Protein AF-A0A7D9J6R2-F1 (afdb_monomer_lite)

Secondary structure (DSSP, 8-state):
---TTTTTS-SS--SEEEEEEB-TTS-PPEEEEEEPPTTSGGGSPPSSSSPPP---TTSS-HHHHTTTTTEETTEEB-

Sequence (78 aa):
MRGDYDALQTWPFQKTITMMLLDQGNGDHMIDAFNSDPQSSSFQRPKSDMNIASGSPLFMPLGSLNNRQYIKDDVSSA

Foldseek 3Di:
DADPCLVVDDPQDWDKDKDWWDFPVPDDIQIDIDTDDRPDQQRGRDPDPHTPDDDDPPSDDPVVCVVTRCADPNDGDD

Organism: Paramuricea clavata (NCBI:txid317549)

Structure (mmCIF, N/CA/C/O backbone):
data_AF-A0A7D9J6R2-F1
#
_entry.id   AF-A0A7D9J6R2-F1
#
loop_
_atom_site.group_PDB
_atom_site.id
_atom_site.type_symbol
_atom_site.label_atom_id
_atom_site.label_alt_id
_atom_site.label_comp_id
_atom_site.label_asym_id
_atom_site.label_entity_id
_atom_site.label_seq_id
_atom_site.pdbx_PDB_ins_code
_atom_site.Cartn_x
_atom_site.Cartn_y
_atom_site.Cartn_z
_atom_site.occupancy
_atom_site.B_iso_or_equiv
_atom_site.auth_seq_id
_atom_site.auth_comp_id
_atom_site.auth_asym_id
_atom_site.auth_atom_id
_atom_site.pdbx_PDB_model_num
ATOM 1 N N . MET A 1 1 ? 3.082 -8.063 -7.036 1.00 91.31 1 MET A N 1
ATOM 2 C CA . MET A 1 1 ? 2.716 -9.404 -7.545 1.00 91.31 1 MET A CA 1
ATOM 3 C C . MET A 1 1 ? 3.180 -9.488 -8.981 1.00 91.31 1 MET A C 1
ATOM 5 O O . MET A 1 1 ? 3.327 -8.430 -9.585 1.00 91.31 1 MET A O 1
ATOM 9 N N . ARG A 1 2 ? 3.418 -10.691 -9.505 1.00 95.00 2 ARG A N 1
ATOM 10 C CA . ARG A 1 2 ? 3.671 -10.872 -10.937 1.00 95.00 2 ARG A CA 1
ATOM 11 C C . ARG A 1 2 ? 2.381 -10.633 -11.720 1.00 95.00 2 ARG A C 1
ATOM 13 O O . ARG A 1 2 ? 1.374 -11.266 -11.416 1.00 95.00 2 ARG A O 1
ATOM 20 N N . GLY A 1 3 ? 2.421 -9.734 -12.697 1.00 94.81 3 GLY A N 1
ATOM 21 C CA . GLY A 1 3 ? 1.316 -9.468 -13.616 1.00 94.81 3 GLY A CA 1
ATOM 22 C C . GLY A 1 3 ? 1.627 -9.903 -15.047 1.00 94.81 3 GLY A C 1
ATOM 23 O O . GLY A 1 3 ? 2.787 -9.943 -15.463 1.00 94.81 3 GLY A O 1
ATOM 24 N N . ASP A 1 4 ? 0.581 -10.166 -15.833 1.00 96.62 4 ASP A N 1
ATOM 25 C CA . ASP A 1 4 ? 0.702 -10.576 -17.245 1.00 96.62 4 ASP A CA 1
ATOM 26 C C . ASP A 1 4 ? 1.409 -9.520 -18.115 1.00 96.62 4 ASP A C 1
ATOM 28 O O . ASP A 1 4 ? 2.039 -9.840 -19.123 1.00 96.62 4 ASP A O 1
ATOM 32 N N . TYR A 1 5 ? 1.356 -8.253 -17.693 1.00 95.81 5 TYR A N 1
ATOM 33 C CA . TYR A 1 5 ? 1.922 -7.105 -18.402 1.00 95.81 5 TYR A CA 1
ATOM 34 C C . TYR A 1 5 ? 3.205 -6.552 -17.758 1.00 95.81 5 TYR A C 1
ATOM 36 O O . TYR A 1 5 ? 3.645 -5.458 -18.113 1.00 95.81 5 TYR A O 1
ATOM 44 N N . ASP A 1 6 ? 3.865 -7.303 -16.864 1.00 95.06 6 ASP A N 1
ATOM 45 C CA . ASP A 1 6 ? 5.102 -6.868 -16.184 1.00 95.06 6 ASP A CA 1
ATOM 46 C C . ASP A 1 6 ? 6.233 -6.487 -17.153 1.00 95.06 6 ASP A C 1
ATOM 48 O O . ASP A 1 6 ? 7.131 -5.727 -16.788 1.00 95.06 6 ASP A O 1
ATOM 52 N N . ALA A 1 7 ? 6.218 -7.033 -18.376 1.00 94.25 7 ALA A N 1
ATOM 53 C CA . ALA A 1 7 ? 7.183 -6.716 -19.429 1.00 94.25 7 ALA A CA 1
ATOM 54 C C . ALA A 1 7 ? 6.991 -5.314 -20.039 1.00 94.25 7 ALA A C 1
ATOM 56 O O . ALA A 1 7 ? 7.937 -4.776 -20.606 1.00 94.25 7 ALA A O 1
ATOM 57 N N . LEU A 1 8 ? 5.791 -4.733 -19.927 1.00 96.25 8 LEU A N 1
ATOM 58 C CA . LEU A 1 8 ? 5.467 -3.390 -20.423 1.00 96.25 8 LEU A CA 1
ATOM 59 C C . LEU A 1 8 ? 5.665 -2.306 -19.351 1.00 96.25 8 LEU A C 1
ATOM 61 O O . LEU A 1 8 ? 5.677 -1.118 -19.664 1.00 96.25 8 LEU A O 1
ATOM 65 N N . GLN A 1 9 ? 5.798 -2.706 -18.087 1.00 93.94 9 GLN A N 1
ATOM 66 C CA . GLN A 1 9 ? 5.929 -1.802 -16.951 1.00 93.94 9 GLN A CA 1
ATOM 67 C C . GLN A 1 9 ? 7.393 -1.409 -16.696 1.00 93.94 9 GLN A C 1
ATOM 69 O O . GLN A 1 9 ? 8.307 -2.224 -16.810 1.00 93.94 9 GLN A O 1
ATOM 74 N N . THR A 1 10 ? 7.618 -0.156 -16.295 1.00 95.69 10 THR A N 1
ATOM 75 C CA . THR A 1 10 ? 8.938 0.336 -15.873 1.00 95.69 10 THR A CA 1
ATOM 76 C C . THR A 1 10 ? 9.306 -0.182 -14.481 1.00 95.69 10 THR A C 1
ATOM 78 O O . THR A 1 10 ? 8.489 -0.126 -13.560 1.00 95.69 10 THR A O 1
ATOM 81 N N . TRP A 1 11 ? 10.558 -0.623 -14.319 1.00 96.25 11 TRP A N 1
ATOM 82 C CA . TRP A 1 11 ? 11.105 -1.144 -13.063 1.00 96.25 11 TRP A CA 1
ATOM 83 C C . TRP A 1 11 ? 12.403 -0.420 -12.650 1.00 96.25 11 TRP A C 1
ATOM 85 O O . TRP A 1 11 ? 13.166 -0.026 -13.533 1.00 96.25 11 TRP A O 1
ATOM 95 N N . PRO A 1 12 ? 12.688 -0.275 -11.339 1.00 96.56 12 PRO A N 1
ATOM 96 C CA . PRO A 1 12 ? 11.814 -0.621 -10.215 1.00 96.56 12 PRO A CA 1
ATOM 97 C C . PRO A 1 12 ? 10.554 0.252 -10.190 1.00 96.56 12 PRO A C 1
ATOM 99 O O . PRO A 1 12 ? 10.541 1.352 -10.748 1.00 96.56 12 PRO A O 1
ATOM 102 N N . PHE A 1 13 ? 9.487 -0.261 -9.579 1.00 96.31 13 PHE A N 1
ATOM 103 C CA . PHE A 1 13 ? 8.249 0.480 -9.380 1.00 96.31 13 PHE A CA 1
ATOM 104 C C . PHE A 1 13 ? 8.553 1.741 -8.566 1.00 96.31 13 PHE A C 1
ATOM 106 O O . PHE A 1 13 ? 9.148 1.659 -7.495 1.00 96.31 13 PHE A O 1
ATOM 113 N N . GLN A 1 14 ? 8.194 2.899 -9.119 1.00 95.81 14 GLN A N 1
ATOM 114 C CA . GLN A 1 14 ? 8.540 4.225 -8.600 1.00 95.81 14 GLN A CA 1
ATOM 115 C C . GLN A 1 14 ? 7.292 5.105 -8.554 1.00 95.81 14 GLN A C 1
ATOM 117 O O . GLN A 1 14 ? 7.080 5.963 -9.414 1.00 95.81 14 GLN A O 1
ATOM 122 N N . LYS A 1 15 ? 6.418 4.835 -7.585 1.00 95.38 15 LYS A N 1
ATOM 123 C CA . LYS A 1 15 ? 5.189 5.594 -7.329 1.00 95.38 15 LYS A CA 1
ATOM 124 C C . LYS A 1 15 ? 4.978 5.745 -5.824 1.00 95.38 15 LYS A C 1
ATOM 126 O O . LYS A 1 15 ? 5.451 4.932 -5.032 1.00 95.38 15 LYS A O 1
ATOM 131 N N . THR A 1 16 ? 4.235 6.774 -5.439 1.00 96.69 16 THR A N 1
ATOM 132 C CA . THR A 1 16 ? 3.718 6.890 -4.076 1.00 96.69 16 THR A CA 1
ATOM 133 C C . THR A 1 16 ? 2.628 5.846 -3.871 1.00 96.69 16 THR A C 1
ATOM 135 O O . THR A 1 16 ? 1.720 5.717 -4.693 1.00 96.69 16 THR A O 1
ATOM 138 N N . ILE A 1 17 ? 2.744 5.089 -2.789 1.00 95.62 17 ILE A N 1
ATOM 139 C CA . ILE A 1 17 ? 1.762 4.108 -2.350 1.00 95.62 17 ILE A CA 1
ATOM 140 C C . ILE A 1 17 ? 1.018 4.732 -1.182 1.00 95.62 17 ILE A C 1
ATOM 142 O O . ILE A 1 17 ? 1.634 5.089 -0.180 1.00 95.62 17 ILE A O 1
ATOM 146 N N . THR A 1 18 ? -0.297 4.850 -1.326 1.00 96.44 18 THR A N 1
ATOM 147 C CA . THR A 1 18 ? -1.191 5.350 -0.283 1.00 96.44 18 THR A CA 1
ATOM 148 C C . THR A 1 18 ? -2.022 4.188 0.235 1.00 96.44 18 THR A C 1
ATOM 150 O O . THR A 1 18 ? -2.671 3.495 -0.545 1.00 96.44 18 THR A O 1
ATOM 153 N N . MET A 1 19 ? -1.992 3.977 1.545 1.00 95.06 19 MET A N 1
ATOM 154 C CA . MET A 1 19 ? -2.843 3.037 2.262 1.00 95.06 19 MET A CA 1
ATOM 155 C C . MET A 1 19 ? -3.894 3.827 3.031 1.00 95.06 19 MET A C 1
ATOM 157 O O . MET A 1 19 ? -3.598 4.888 3.587 1.00 95.06 19 MET A O 1
ATOM 161 N N . MET A 1 20 ? -5.116 3.307 3.069 1.00 95.00 20 MET A N 1
ATOM 162 C CA . MET A 1 20 ? -6.228 3.942 3.756 1.00 95.00 20 MET A CA 1
ATOM 163 C C . MET A 1 20 ? -6.986 2.910 4.588 1.00 95.00 20 MET A C 1
ATOM 165 O O . MET A 1 20 ? -7.135 1.766 4.177 1.00 95.00 20 MET A O 1
ATOM 169 N N . LEU A 1 21 ? -7.445 3.317 5.769 1.00 93.81 21 LEU A N 1
ATOM 170 C CA . LEU A 1 21 ? -8.448 2.592 6.542 1.00 93.81 21 LEU A CA 1
ATOM 171 C C . LEU A 1 21 ? -9.685 3.476 6.619 1.00 93.81 21 LEU A C 1
ATOM 173 O O . LEU A 1 21 ? -9.634 4.587 7.159 1.00 93.81 21 LEU A O 1
ATOM 177 N N . LEU A 1 22 ? -10.774 2.987 6.036 1.00 93.94 22 LEU A N 1
ATOM 178 C CA . LEU A 1 22 ? -12.006 3.740 5.874 1.00 93.94 22 LEU A CA 1
ATOM 179 C C . LEU A 1 22 ? -12.799 3.748 7.179 1.00 93.94 22 LEU A C 1
ATOM 181 O O . LEU A 1 22 ? -13.053 2.709 7.789 1.00 93.94 22 LEU A O 1
ATOM 185 N N . ASP A 1 23 ? -13.228 4.940 7.576 1.00 92.19 23 ASP A N 1
ATOM 186 C CA . ASP A 1 23 ? -14.254 5.113 8.600 1.00 92.19 23 ASP A CA 1
ATOM 187 C C . ASP A 1 23 ? -15.629 4.899 7.952 1.00 92.19 23 ASP A C 1
ATOM 189 O O . ASP A 1 23 ? -16.014 5.596 7.012 1.00 92.19 23 ASP A O 1
ATOM 193 N N . GLN A 1 24 ? -16.370 3.913 8.452 1.00 91.62 24 GLN A N 1
ATOM 194 C CA . GLN A 1 24 ? -17.657 3.480 7.903 1.00 91.62 24 GLN A CA 1
ATOM 195 C C . GLN A 1 24 ? -18.840 4.337 8.390 1.00 91.62 24 GLN A C 1
ATOM 197 O O . GLN A 1 24 ? -19.989 4.084 8.024 1.00 91.62 24 GLN A O 1
ATOM 202 N N . GLY A 1 25 ? -18.572 5.343 9.225 1.00 89.56 25 GLY A N 1
ATOM 203 C CA . GLY A 1 25 ? -19.529 6.308 9.759 1.00 89.56 25 GLY A CA 1
ATOM 204 C C . GLY A 1 25 ? -19.447 7.680 9.084 1.00 89.56 25 GLY A C 1
ATOM 205 O O . GLY A 1 25 ? -19.985 8.642 9.630 1.00 89.56 25 GLY A O 1
ATOM 206 N N . ASN A 1 26 ? -18.789 7.777 7.920 1.00 82.94 26 ASN A N 1
ATOM 207 C CA . ASN A 1 26 ? -18.481 9.025 7.206 1.00 82.94 26 ASN A CA 1
ATOM 208 C C . ASN A 1 26 ? -17.562 9.988 7.986 1.00 82.94 26 ASN A C 1
ATOM 210 O O . ASN A 1 26 ? -17.588 11.197 7.750 1.00 82.94 26 ASN A O 1
ATOM 214 N N . GLY A 1 27 ? -16.773 9.475 8.932 1.00 86.88 27 GLY A N 1
ATOM 215 C CA . GLY A 1 27 ? -15.706 10.221 9.591 1.00 86.88 27 GLY A CA 1
ATOM 216 C C . GLY A 1 27 ? -14.423 10.293 8.759 1.00 86.88 27 GLY A C 1
ATOM 217 O 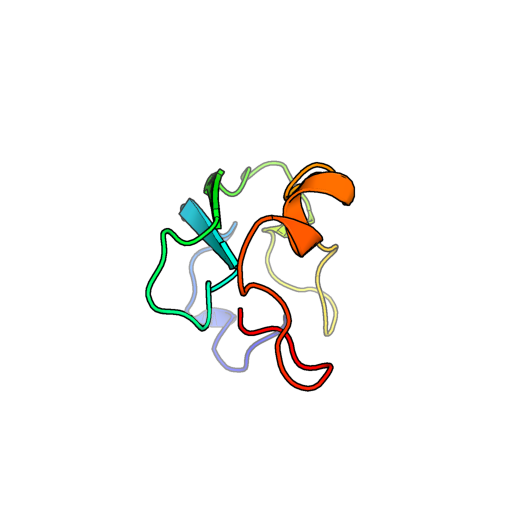O . GLY A 1 27 ? -14.352 9.815 7.626 1.00 86.88 27 GLY A O 1
ATOM 218 N N . ASP A 1 28 ? -13.380 10.875 9.352 1.00 90.31 28 ASP A N 1
ATOM 219 C CA . ASP A 1 28 ? -12.063 10.953 8.721 1.00 90.31 28 ASP A CA 1
ATOM 220 C C . ASP A 1 28 ? -11.450 9.559 8.581 1.00 90.31 28 ASP A C 1
ATOM 222 O O . ASP A 1 28 ? -11.445 8.768 9.524 1.00 90.31 28 ASP A O 1
ATOM 226 N N . HIS A 1 29 ? -10.906 9.273 7.405 1.00 93.19 29 HIS A N 1
ATOM 227 C CA . HIS A 1 29 ? -10.170 8.042 7.152 1.00 93.19 29 HIS A CA 1
ATOM 228 C C . HIS A 1 29 ? -8.746 8.157 7.692 1.00 93.19 29 HIS A C 1
ATOM 230 O O . HIS A 1 29 ? -8.135 9.229 7.632 1.00 93.19 29 HIS A O 1
ATOM 236 N N . MET A 1 30 ? -8.181 7.045 8.161 1.00 93.12 30 MET A N 1
ATOM 237 C CA . MET A 1 30 ? -6.741 7.002 8.385 1.00 93.12 30 MET A CA 1
ATOM 238 C C . MET A 1 30 ? -6.049 6.841 7.046 1.00 93.12 30 MET A C 1
ATOM 240 O O . MET A 1 30 ? -6.391 5.942 6.283 1.00 93.12 30 MET A O 1
ATOM 244 N N . ILE A 1 31 ? -5.057 7.682 6.786 1.00 94.56 31 ILE A N 1
ATOM 245 C CA . ILE A 1 31 ? -4.280 7.663 5.554 1.00 94.56 31 ILE A CA 1
ATOM 246 C C . ILE A 1 31 ? -2.806 7.638 5.933 1.00 94.56 31 ILE A C 1
ATOM 248 O O . ILE A 1 31 ? -2.363 8.430 6.762 1.00 94.56 31 ILE A O 1
ATOM 252 N N . ASP A 1 32 ? -2.047 6.762 5.289 1.00 95.00 32 ASP A N 1
ATOM 253 C CA . ASP A 1 32 ? -0.588 6.780 5.318 1.00 95.00 32 ASP A CA 1
ATOM 254 C C . ASP A 1 32 ? -0.074 6.616 3.892 1.00 95.00 32 ASP A C 1
ATOM 256 O O . ASP A 1 32 ? -0.657 5.890 3.084 1.00 95.00 32 ASP A O 1
ATOM 260 N N . ALA A 1 33 ? 1.006 7.311 3.566 1.00 96.19 33 ALA A N 1
ATOM 261 C CA . ALA A 1 33 ? 1.577 7.289 2.235 1.00 96.19 33 ALA A CA 1
ATOM 262 C C . ALA A 1 33 ? 3.095 7.236 2.311 1.00 96.19 33 ALA A C 1
ATOM 264 O O . ALA A 1 33 ? 3.733 7.978 3.056 1.00 96.19 33 ALA A O 1
ATOM 265 N N . PHE A 1 34 ? 3.683 6.389 1.478 1.00 94.88 34 PHE A N 1
ATOM 266 C CA . PHE A 1 34 ? 5.126 6.265 1.371 1.00 94.88 34 PHE A CA 1
ATOM 267 C C . PHE A 1 34 ? 5.546 6.145 -0.090 1.00 94.88 34 PHE A C 1
ATOM 269 O O . PHE A 1 34 ? 4.793 5.697 -0.955 1.00 94.88 34 PHE A O 1
ATOM 276 N N . ASN A 1 35 ? 6.773 6.560 -0.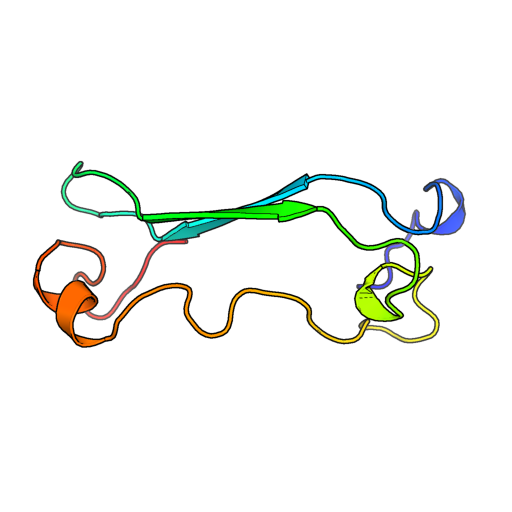383 1.00 95.50 35 ASN A N 1
ATOM 277 C CA . ASN A 1 35 ? 7.349 6.387 -1.709 1.00 95.50 35 ASN A CA 1
ATOM 278 C C . ASN A 1 35 ? 7.986 5.004 -1.816 1.00 95.50 35 ASN A C 1
ATOM 280 O O . ASN A 1 35 ? 8.685 4.564 -0.904 1.00 95.50 35 ASN A O 1
ATOM 284 N N . SER A 1 36 ? 7.773 4.330 -2.943 1.00 94.81 36 SER A N 1
ATOM 285 C CA . SER A 1 36 ? 8.495 3.101 -3.259 1.00 94.81 36 SER A CA 1
ATOM 286 C C . SER A 1 36 ? 9.998 3.383 -3.388 1.00 94.81 36 SER A C 1
ATOM 288 O O . SER A 1 36 ? 10.409 4.151 -4.262 1.00 94.81 36 SER A O 1
ATOM 290 N N . ASP A 1 37 ? 10.808 2.759 -2.536 1.00 94.94 37 ASP A N 1
ATOM 291 C CA . ASP A 1 37 ? 12.267 2.878 -2.564 1.00 94.94 37 ASP A CA 1
ATOM 292 C C . ASP A 1 37 ? 12.866 2.026 -3.703 1.00 94.94 37 ASP A C 1
ATOM 294 O O . ASP A 1 37 ? 12.781 0.796 -3.651 1.00 94.94 37 ASP A O 1
ATOM 298 N N . PRO A 1 38 ? 13.519 2.621 -4.717 1.00 94.62 38 PRO A N 1
ATOM 299 C CA . PRO A 1 38 ? 14.099 1.871 -5.828 1.00 94.62 38 PRO A CA 1
ATOM 300 C C . PRO A 1 38 ? 15.220 0.904 -5.416 1.00 94.62 38 PRO A C 1
ATOM 302 O O . PRO A 1 38 ? 15.565 0.036 -6.215 1.00 94.62 38 PRO A O 1
ATOM 305 N N . GLN A 1 39 ? 15.791 1.026 -4.212 1.00 96.12 39 GLN A N 1
ATOM 306 C CA . GLN A 1 39 ? 16.784 0.083 -3.682 1.00 96.12 39 GLN A CA 1
ATOM 307 C C . GLN A 1 39 ? 16.148 -1.124 -2.978 1.00 96.12 39 GLN A C 1
ATOM 309 O O . GLN A 1 39 ? 16.797 -2.159 -2.815 1.00 96.12 39 GLN A O 1
ATOM 314 N N . SER A 1 40 ? 14.873 -1.037 -2.593 1.00 95.50 40 SER A N 1
ATOM 315 C CA . SER A 1 40 ? 14.172 -2.141 -1.944 1.00 95.50 40 SER A CA 1
ATOM 316 C C . SER A 1 40 ? 13.813 -3.241 -2.945 1.00 95.50 40 SER A C 1
ATOM 318 O O . SER A 1 40 ? 13.337 -2.996 -4.059 1.00 95.50 40 SER A O 1
ATOM 320 N N . SER A 1 41 ? 13.997 -4.493 -2.525 1.00 95.19 41 SER A N 1
ATOM 321 C CA . SER A 1 41 ? 13.604 -5.679 -3.290 1.00 95.19 41 SER A CA 1
ATOM 322 C C . SER A 1 41 ? 12.085 -5.786 -3.477 1.00 95.19 41 SER A C 1
ATOM 324 O O . SER A 1 41 ? 11.637 -6.403 -4.444 1.00 95.19 41 SER A O 1
ATOM 326 N N . SER A 1 42 ? 11.292 -5.139 -2.617 1.00 96.81 42 SER A N 1
ATOM 327 C CA . SER A 1 42 ? 9.827 -5.100 -2.701 1.00 96.81 42 SER A CA 1
ATOM 328 C C . SER A 1 42 ? 9.308 -4.457 -3.987 1.00 96.81 42 SER A C 1
ATOM 330 O O . SER A 1 42 ? 8.241 -4.840 -4.470 1.00 96.81 42 SER A O 1
ATOM 332 N N . PHE A 1 43 ? 10.059 -3.521 -4.574 1.00 97.19 43 PHE A N 1
ATOM 333 C CA . PHE A 1 43 ? 9.633 -2.750 -5.749 1.00 97.19 43 PHE A CA 1
ATOM 334 C C . PHE A 1 43 ? 10.352 -3.150 -7.038 1.00 97.19 43 PHE A C 1
ATOM 336 O O . PHE A 1 43 ? 10.152 -2.526 -8.077 1.00 97.19 43 PHE A O 1
ATOM 343 N N . GLN A 1 44 ? 11.175 -4.197 -7.002 1.00 97.25 44 GLN A N 1
ATOM 344 C CA . GLN A 1 44 ? 11.815 -4.739 -8.200 1.00 97.25 44 GLN A CA 1
ATOM 345 C C . GLN A 1 44 ? 10.832 -5.560 -9.035 1.00 97.25 44 GLN A C 1
ATOM 347 O O . GLN A 1 44 ? 9.785 -5.997 -8.549 1.00 97.25 44 GLN A O 1
ATOM 352 N N . ARG A 1 45 ? 11.206 -5.829 -10.291 1.00 96.94 45 ARG A N 1
ATOM 353 C CA . ARG A 1 45 ? 10.430 -6.716 -11.162 1.00 96.94 45 ARG A CA 1
ATOM 354 C C . ARG A 1 45 ? 10.246 -8.099 -10.504 1.00 96.94 45 ARG A C 1
ATOM 356 O O . ARG A 1 45 ? 11.257 -8.710 -10.141 1.00 96.94 45 ARG A O 1
ATOM 363 N N . PRO A 1 46 ? 9.009 -8.619 -10.390 1.00 95.94 46 PRO A N 1
ATOM 364 C CA . PRO A 1 46 ? 8.731 -9.898 -9.748 1.00 95.94 46 PRO A CA 1
ATOM 365 C C . PRO A 1 46 ? 9.459 -11.078 -10.399 1.00 95.94 46 PRO A C 1
ATOM 367 O O . PRO A 1 46 ? 9.303 -11.369 -11.587 1.00 95.94 46 PRO A O 1
ATOM 370 N N . LYS A 1 47 ? 10.239 -11.808 -9.595 1.00 94.50 47 LYS A N 1
ATOM 371 C CA . LYS A 1 47 ? 10.902 -13.069 -9.991 1.00 94.50 47 LYS A CA 1
ATOM 372 C C . LYS A 1 47 ? 10.124 -14.317 -9.552 1.00 94.50 47 LYS A C 1
ATOM 374 O O . LYS A 1 47 ? 10.388 -15.405 -10.054 1.00 94.50 47 LYS A O 1
ATOM 379 N N . SER A 1 48 ? 9.132 -14.132 -8.691 1.00 93.69 48 SER A N 1
ATOM 380 C CA . SER A 1 48 ? 8.170 -15.109 -8.170 1.00 93.69 48 SER A CA 1
ATOM 381 C C . SER A 1 48 ? 6.757 -14.525 -8.264 1.00 93.69 48 SER A C 1
ATOM 383 O O . SER A 1 48 ? 6.594 -13.386 -8.700 1.00 93.69 48 SER A O 1
ATOM 385 N N . ASP A 1 49 ? 5.742 -15.275 -7.838 1.00 94.75 49 ASP A N 1
ATOM 386 C CA . ASP A 1 49 ? 4.341 -14.822 -7.871 1.00 94.75 49 ASP A CA 1
ATOM 387 C C . ASP A 1 49 ? 4.111 -13.558 -7.024 1.00 94.75 49 ASP A C 1
ATOM 389 O O . ASP A 1 49 ? 3.312 -12.683 -7.371 1.00 94.75 49 ASP A O 1
ATOM 393 N N . MET A 1 50 ? 4.870 -13.410 -5.935 1.00 94.81 50 MET A N 1
ATOM 394 C CA . MET A 1 50 ? 4.815 -12.252 -5.044 1.00 94.81 50 MET A CA 1
ATOM 395 C C . MET A 1 50 ? 6.203 -11.663 -4.782 1.00 94.81 50 MET A C 1
ATOM 397 O O . MET A 1 50 ? 7.207 -12.377 -4.802 1.00 94.81 50 MET A O 1
ATOM 401 N N . ASN A 1 51 ? 6.227 -10.354 -4.516 1.00 94.56 51 ASN A N 1
ATOM 402 C CA . ASN A 1 51 ? 7.385 -9.646 -3.974 1.00 94.56 51 ASN A CA 1
ATOM 403 C C . ASN A 1 51 ? 7.308 -9.641 -2.443 1.00 94.56 51 ASN A C 1
ATOM 405 O O . ASN A 1 51 ? 6.253 -9.911 -1.868 1.00 94.56 51 ASN A O 1
ATOM 409 N N . ILE A 1 52 ? 8.409 -9.273 -1.788 1.00 94.94 52 ILE A N 1
ATOM 410 C CA . ILE A 1 52 ? 8.415 -9.000 -0.348 1.00 94.94 52 ILE A CA 1
ATOM 411 C C . ILE A 1 52 ? 7.462 -7.833 -0.068 1.00 94.94 52 ILE A C 1
ATOM 413 O O . ILE A 1 52 ? 7.541 -6.797 -0.731 1.00 94.94 52 ILE A O 1
ATOM 417 N N . ALA A 1 53 ? 6.568 -8.004 0.905 1.00 93.56 53 ALA A N 1
ATOM 418 C CA . ALA A 1 53 ? 5.620 -6.969 1.297 1.00 93.56 53 ALA A CA 1
ATOM 419 C C . ALA A 1 53 ? 6.345 -5.715 1.815 1.00 93.56 53 ALA A C 1
ATOM 421 O O . ALA A 1 53 ? 7.356 -5.811 2.507 1.00 93.56 53 ALA A O 1
ATOM 422 N N . SER A 1 54 ? 5.800 -4.545 1.493 1.00 94.25 54 SER A N 1
ATOM 423 C CA . SER A 1 54 ? 6.225 -3.254 2.036 1.00 94.25 54 SER A CA 1
ATOM 424 C C . SER A 1 54 ? 4.991 -2.518 2.540 1.00 94.25 54 SER A C 1
ATOM 426 O O . SER A 1 54 ? 3.943 -2.577 1.900 1.00 94.25 54 SER A O 1
ATOM 428 N N . GLY A 1 55 ? 5.113 -1.828 3.670 1.00 93.56 55 GLY A N 1
ATOM 429 C CA . GLY A 1 55 ? 4.003 -1.131 4.311 1.00 93.56 55 GLY A CA 1
ATOM 430 C C . GLY A 1 55 ? 4.460 -0.362 5.544 1.00 93.56 55 GLY A C 1
ATOM 431 O O . GLY A 1 55 ? 5.650 -0.102 5.712 1.00 93.56 55 GLY A O 1
ATOM 432 N N . SER A 1 56 ? 3.507 -0.028 6.411 1.00 91.06 56 SER A N 1
ATOM 433 C CA . SER A 1 56 ? 3.727 0.781 7.610 1.00 91.06 56 SER A CA 1
ATOM 434 C C . SER A 1 56 ? 3.378 -0.034 8.861 1.00 91.06 56 SER A C 1
ATOM 436 O O . SER A 1 56 ? 2.200 -0.225 9.161 1.00 91.06 56 SER A O 1
ATOM 438 N N . PRO A 1 57 ? 4.370 -0.565 9.604 1.00 90.50 57 PRO A N 1
ATOM 439 C CA . PRO A 1 57 ? 4.112 -1.382 10.795 1.00 90.50 57 PRO A CA 1
ATOM 440 C C . PRO A 1 57 ? 3.342 -0.649 11.901 1.00 90.50 57 PRO A C 1
ATOM 442 O O . PRO A 1 57 ? 2.725 -1.286 12.748 1.00 90.50 57 PRO A O 1
ATOM 445 N N . LEU A 1 58 ? 3.384 0.686 11.898 1.00 91.12 58 LEU A N 1
ATOM 446 C CA . LEU A 1 58 ? 2.713 1.555 12.866 1.00 91.12 58 LEU A CA 1
ATOM 447 C C . LEU A 1 58 ? 1.543 2.323 12.234 1.00 91.12 58 LEU A C 1
ATOM 449 O O . LE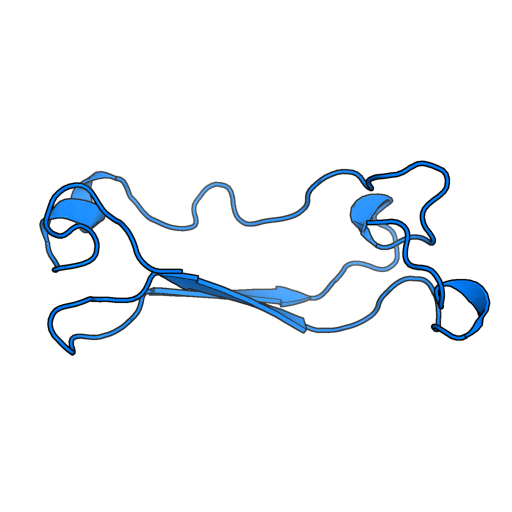U A 1 58 ? 1.208 3.414 12.686 1.00 91.12 58 LEU A O 1
ATOM 453 N N . PHE A 1 59 ? 0.920 1.748 11.201 1.00 92.12 59 PHE A N 1
ATOM 454 C CA . PHE A 1 59 ? -0.149 2.383 10.429 1.00 92.12 59 PHE A CA 1
ATOM 455 C C . PHE A 1 59 ? -1.332 2.866 11.281 1.00 92.12 59 PHE A C 1
ATOM 457 O O . PHE A 1 59 ? -1.866 3.939 11.031 1.00 92.12 59 PHE A O 1
ATOM 464 N N . MET A 1 60 ? -1.748 2.098 12.293 1.00 89.94 60 MET A N 1
ATOM 465 C CA . MET A 1 60 ?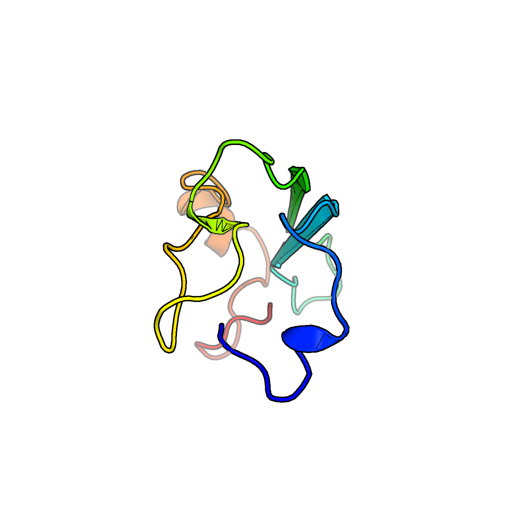 -2.848 2.468 13.187 1.00 89.94 60 MET A CA 1
ATOM 466 C C . MET A 1 60 ? -2.589 1.948 14.605 1.00 89.94 60 MET A C 1
ATOM 468 O O . MET A 1 60 ? -2.480 0.732 14.793 1.00 89.94 60 MET A O 1
ATOM 472 N N . PRO A 1 61 ? -2.537 2.819 15.630 1.00 89.75 61 PRO A N 1
ATOM 473 C CA . PRO A 1 61 ? -2.546 2.370 17.015 1.00 89.75 61 PRO A CA 1
ATOM 474 C C . PRO A 1 61 ? -3.824 1.581 17.314 1.00 89.75 61 PRO A C 1
ATOM 476 O O . PRO A 1 61 ? -4.927 2.064 17.063 1.00 89.75 61 PRO A O 1
ATOM 479 N N . LEU A 1 62 ? -3.697 0.397 17.918 1.00 88.69 62 LEU A N 1
ATOM 480 C CA . LEU A 1 62 ? -4.851 -0.470 18.196 1.00 88.69 62 LEU A CA 1
ATOM 481 C C . LEU A 1 62 ? -5.925 0.217 19.054 1.00 88.69 62 LEU A C 1
ATOM 483 O O . LEU A 1 62 ? -7.113 0.038 18.813 1.00 88.69 62 LEU A O 1
ATOM 487 N N . GLY A 1 63 ? -5.521 1.055 20.015 1.00 86.81 63 GLY A N 1
ATOM 488 C CA . GLY A 1 63 ? -6.458 1.819 20.846 1.00 86.81 63 GLY A CA 1
ATOM 489 C C . GLY A 1 63 ? -7.306 2.826 20.061 1.00 86.81 63 GLY A C 1
ATOM 490 O O . GLY A 1 63 ? -8.397 3.173 20.500 1.00 86.81 63 GLY A O 1
ATOM 491 N N . SER A 1 64 ? -6.842 3.261 18.888 1.00 85.19 64 SER A N 1
ATOM 492 C CA . SER A 1 64 ? -7.568 4.196 18.026 1.00 85.19 64 SER A CA 1
ATOM 493 C C . SER A 1 64 ? -8.621 3.517 17.150 1.00 85.19 64 SER A C 1
ATOM 495 O O . SER A 1 64 ? -9.521 4.205 16.673 1.00 85.19 64 SER A O 1
ATOM 497 N N . LEU A 1 65 ? -8.564 2.188 16.979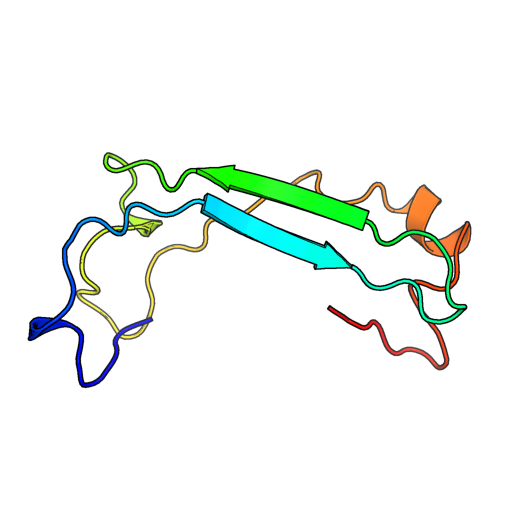 1.00 84.88 65 LEU A N 1
ATOM 498 C CA . LEU A 1 65 ? -9.555 1.437 16.195 1.00 84.88 65 LEU A CA 1
ATOM 499 C C . LEU A 1 65 ? -10.967 1.581 16.771 1.00 84.88 65 LEU A C 1
ATOM 501 O O . LEU A 1 65 ? -11.921 1.720 16.014 1.00 84.88 65 LEU A O 1
ATOM 505 N N . ASN A 1 66 ? -11.081 1.616 18.102 1.00 81.00 66 ASN A N 1
ATOM 506 C CA . ASN A 1 66 ? -12.361 1.718 18.809 1.00 81.00 66 ASN A CA 1
ATOM 507 C C . ASN A 1 66 ? -12.880 3.161 18.940 1.00 81.00 66 ASN A C 1
ATOM 509 O O . ASN A 1 66 ? -14.011 3.367 19.369 1.00 81.00 66 ASN A O 1
ATOM 513 N N . ASN A 1 67 ? -12.070 4.168 18.597 1.00 80.81 67 ASN A N 1
ATOM 514 C CA . ASN A 1 67 ? -12.447 5.581 18.740 1.00 80.81 67 ASN A CA 1
ATOM 515 C C . ASN A 1 67 ? -13.327 6.087 17.585 1.00 80.81 67 ASN A C 1
ATOM 517 O O . ASN A 1 67 ? -13.814 7.217 17.618 1.00 80.81 67 ASN A O 1
ATOM 521 N N . ARG A 1 68 ? -13.473 5.284 16.532 1.00 82.94 68 ARG A N 1
ATOM 522 C CA . ARG A 1 68 ? -14.075 5.627 15.240 1.00 82.94 68 ARG A CA 1
ATOM 523 C C . ARG A 1 68 ? -14.794 4.399 14.680 1.00 82.94 68 ARG A C 1
ATOM 525 O O . ARG A 1 68 ? -14.680 3.311 15.239 1.00 82.94 68 ARG A O 1
ATOM 532 N N . GLN A 1 69 ? -15.520 4.548 13.574 1.00 88.31 69 GLN A N 1
ATOM 533 C CA . GLN A 1 69 ? -16.243 3.431 12.951 1.00 88.31 69 GLN A CA 1
ATOM 534 C C . GLN A 1 69 ? -15.382 2.706 11.910 1.00 88.31 69 GLN A C 1
ATOM 536 O O . GLN A 1 69 ? -15.839 2.398 10.813 1.00 88.31 69 GLN A O 1
ATOM 541 N N . TYR A 1 70 ? -14.117 2.432 12.242 1.00 88.69 70 TYR A N 1
ATOM 542 C CA . TYR A 1 70 ? -13.224 1.665 11.366 1.00 88.69 70 TYR A CA 1
ATOM 543 C C . TYR A 1 70 ? -13.629 0.188 11.272 1.00 88.69 70 TYR A C 1
ATOM 545 O O . TYR A 1 70 ? -13.398 -0.456 10.248 1.00 88.69 70 TYR A O 1
ATOM 553 N N . ILE A 1 71 ? -14.270 -0.334 12.322 1.00 89.50 71 ILE A N 1
ATOM 554 C CA . ILE A 1 71 ? -14.839 -1.680 12.376 1.00 89.50 71 ILE A CA 1
ATOM 555 C C . ILE A 1 71 ? -16.337 -1.543 12.633 1.00 89.50 71 ILE A C 1
ATOM 557 O O . ILE A 1 71 ? -16.751 -0.888 13.591 1.00 89.50 71 ILE A O 1
ATOM 561 N N . LYS A 1 72 ? -17.147 -2.168 11.784 1.00 88.00 72 LYS A N 1
ATOM 562 C CA . LYS A 1 72 ? -18.600 -2.237 11.920 1.00 88.00 72 LYS A CA 1
ATOM 563 C C . LYS A 1 72 ? -19.047 -3.628 11.495 1.00 88.00 72 LYS A C 1
ATOM 565 O O . LYS A 1 72 ? -18.569 -4.128 10.483 1.00 88.00 72 LYS A O 1
ATOM 570 N N . ASP A 1 73 ? -19.919 -4.253 12.283 1.00 87.75 73 ASP A N 1
ATOM 571 C CA . ASP A 1 73 ? -20.417 -5.614 12.030 1.00 87.75 73 ASP A CA 1
ATOM 572 C C . ASP A 1 73 ? -19.282 -6.646 11.817 1.00 87.75 73 ASP A C 1
ATOM 574 O O . ASP A 1 73 ? -19.366 -7.503 10.943 1.00 87.75 73 ASP A O 1
ATOM 578 N N . ASP A 1 74 ? -18.193 -6.528 12.592 1.00 86.00 74 ASP A N 1
ATOM 579 C CA . ASP A 1 74 ? -16.950 -7.317 12.477 1.00 86.00 74 ASP A CA 1
ATOM 580 C C . ASP A 1 74 ? -16.242 -7.239 11.106 1.00 86.00 74 ASP A C 1
ATOM 582 O O . ASP A 1 74 ? -15.407 -8.078 10.763 1.00 86.00 74 ASP A O 1
ATOM 586 N N . VAL A 1 75 ? -16.520 -6.187 10.330 1.00 86.94 75 VAL A N 1
ATOM 587 C CA . VAL A 1 75 ? -15.904 -5.912 9.027 1.00 86.94 75 VAL A CA 1
ATOM 588 C C . VAL A 1 75 ? -15.131 -4.593 9.078 1.00 86.94 75 VAL A C 1
ATOM 590 O O . VAL A 1 75 ?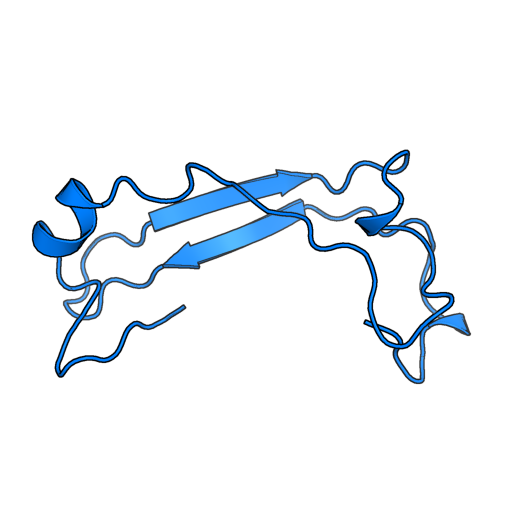 -15.621 -3.590 9.598 1.00 86.94 75 VAL A O 1
ATOM 593 N N . SER A 1 76 ? -13.922 -4.577 8.509 1.00 84.19 76 SER A N 1
ATOM 594 C CA . SER A 1 76 ? -13.135 -3.364 8.234 1.00 84.19 76 SER A CA 1
ATOM 595 C C . SER A 1 76 ? -13.129 -3.048 6.739 1.00 84.19 76 SER A C 1
ATOM 597 O O . SER A 1 76 ? -13.051 -3.969 5.926 1.00 84.19 76 SER A O 1
ATOM 599 N N . SER A 1 77 ? -13.142 -1.765 6.377 1.00 80.75 77 SER A N 1
ATOM 600 C CA . SER A 1 77 ? -13.065 -1.305 4.983 1.00 80.75 77 SER A CA 1
ATOM 601 C C . SER A 1 77 ? -11.715 -0.624 4.722 1.00 80.75 77 SER A C 1
ATOM 603 O O . SER A 1 77 ? -11.285 0.202 5.526 1.00 80.75 77 SER A O 1
ATOM 605 N N . ALA A 1 78 ? -11.038 -0.984 3.631 1.00 75.81 78 ALA A N 1
ATOM 606 C CA . ALA A 1 78 ? -9.706 -0.500 3.256 1.00 75.81 78 ALA A CA 1
ATOM 607 C C . ALA A 1 78 ? -9.619 -0.262 1.745 1.00 75.81 78 ALA A C 1
ATOM 609 O O . ALA A 1 78 ? -10.333 -0.983 1.009 1.00 75.81 78 ALA A O 1
#

Radius of gyration: 15.89 Å; chains: 1; bounding box: 37×26×41 Å

InterPro domains:
  IPR008974 TRAF-like [G3DSA:2.60.210.10] (1-76)
  IPR049342 TRAF1-6, MATH domain [PF21355] (1-75)

pLDDT: mean 92.13, std 4.7, range [75.81, 97.25]